Protein AF-A0A8J7SMK8-F1 (afdb_monomer)

Structure (mmCIF, N/CA/C/O backbone):
data_AF-A0A8J7SMK8-F1
#
_entry.id   AF-A0A8J7SMK8-F1
#
loop_
_atom_site.group_PDB
_atom_site.id
_atom_site.type_symbol
_atom_site.label_atom_id
_atom_site.label_alt_id
_atom_site.label_comp_id
_atom_site.label_asym_id
_atom_site.label_entity_id
_atom_site.label_seq_id
_atom_site.pdbx_PDB_ins_code
_atom_site.Cartn_x
_atom_site.Cartn_y
_atom_site.Cartn_z
_atom_site.occupancy
_atom_site.B_iso_or_equiv
_atom_site.auth_seq_id
_atom_site.auth_comp_id
_atom_site.auth_asym_id
_atom_site.auth_atom_id
_atom_site.pdbx_PDB_model_num
ATOM 1 N N . MET A 1 1 ? 57.205 -47.718 -36.017 1.00 43.53 1 MET A N 1
ATOM 2 C CA . MET A 1 1 ? 55.952 -47.029 -36.402 1.00 43.53 1 MET A CA 1
ATOM 3 C C . MET A 1 1 ? 55.493 -46.196 -35.215 1.00 43.53 1 MET A C 1
ATOM 5 O O . MET A 1 1 ? 55.316 -46.748 -34.140 1.00 43.53 1 MET A O 1
ATOM 9 N N . ASN A 1 2 ? 55.439 -44.875 -35.395 1.00 39.72 2 ASN A N 1
ATOM 10 C CA . ASN A 1 2 ? 55.311 -43.867 -34.339 1.00 39.72 2 ASN A CA 1
ATOM 11 C C . ASN A 1 2 ? 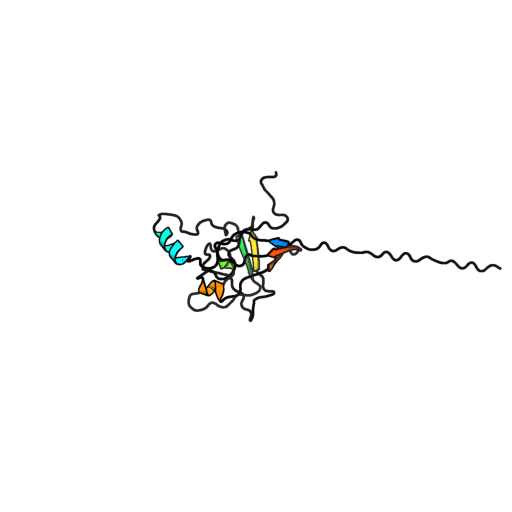53.874 -43.731 -33.818 1.00 39.72 2 ASN A C 1
ATOM 13 O O . ASN A 1 2 ? 52.957 -43.482 -34.597 1.00 39.72 2 ASN A O 1
ATOM 17 N N . PHE A 1 3 ? 53.708 -43.819 -32.498 1.00 45.47 3 PHE A N 1
ATOM 18 C CA . PHE A 1 3 ? 52.472 -43.496 -31.787 1.00 45.47 3 PHE A CA 1
ATOM 19 C C . PHE A 1 3 ? 52.392 -41.970 -31.614 1.00 45.47 3 PHE A C 1
ATOM 21 O O . PHE A 1 3 ? 53.183 -41.388 -30.873 1.00 45.47 3 PHE A O 1
ATOM 28 N N . LYS A 1 4 ? 51.473 -41.296 -32.316 1.00 44.12 4 LYS A N 1
ATOM 29 C CA . LYS A 1 4 ? 51.151 -39.885 -32.049 1.00 44.12 4 LYS A CA 1
ATOM 30 C C . LYS A 1 4 ? 49.970 -39.825 -31.084 1.00 44.12 4 LYS A C 1
ATOM 32 O O . LYS A 1 4 ? 48.835 -40.077 -31.471 1.00 44.12 4 LYS A O 1
ATOM 37 N N . LEU A 1 5 ? 50.266 -39.494 -29.830 1.00 46.62 5 LEU A N 1
ATOM 38 C CA . LEU A 1 5 ? 49.290 -39.140 -28.804 1.00 46.62 5 LEU A CA 1
ATOM 39 C C . LEU A 1 5 ? 48.757 -37.731 -29.129 1.00 46.62 5 LEU A C 1
ATOM 41 O O . LEU A 1 5 ? 49.507 -36.760 -29.051 1.00 46.62 5 LEU A O 1
ATOM 45 N N . ILE A 1 6 ? 47.497 -37.611 -29.547 1.00 54.44 6 ILE A N 1
ATOM 46 C CA . ILE A 1 6 ? 46.844 -36.306 -29.729 1.00 54.44 6 ILE A CA 1
ATOM 47 C C . ILE A 1 6 ? 46.196 -35.938 -28.396 1.00 54.44 6 ILE A C 1
ATOM 49 O O . ILE A 1 6 ? 45.171 -36.498 -28.013 1.00 54.44 6 ILE A O 1
ATOM 53 N N . LEU A 1 7 ? 46.829 -35.016 -27.674 1.00 51.09 7 LEU A N 1
ATOM 54 C CA . LEU A 1 7 ? 46.294 -34.420 -26.456 1.00 51.09 7 LEU A CA 1
ATOM 55 C C . LEU A 1 7 ? 45.270 -33.347 -26.866 1.00 51.09 7 LEU A C 1
ATOM 57 O O . LEU A 1 7 ? 45.643 -32.263 -27.308 1.00 51.09 7 LEU A O 1
ATOM 61 N N . GLY A 1 8 ? 43.979 -33.674 -26.801 1.00 54.34 8 GLY A N 1
ATOM 62 C CA . GLY A 1 8 ? 42.897 -32.723 -27.052 1.00 54.34 8 GLY A CA 1
ATOM 63 C C . GLY A 1 8 ? 42.636 -31.868 -25.814 1.00 54.34 8 GLY A C 1
ATOM 64 O O . GLY A 1 8 ? 42.128 -32.368 -24.813 1.00 54.34 8 GLY A O 1
ATOM 65 N N . THR A 1 9 ? 42.988 -30.586 -25.865 1.00 60.75 9 THR A N 1
ATOM 66 C CA . THR A 1 9 ? 42.722 -29.622 -24.791 1.00 60.75 9 THR A CA 1
ATOM 67 C C . THR A 1 9 ? 41.225 -29.307 -24.738 1.00 60.75 9 THR A C 1
ATOM 69 O O . THR A 1 9 ? 40.688 -28.646 -25.626 1.00 60.75 9 THR A O 1
ATOM 72 N N . LEU A 1 10 ? 40.537 -29.783 -23.700 1.00 55.31 10 LEU A N 1
ATOM 73 C CA . LEU A 1 10 ? 39.139 -29.457 -23.427 1.00 55.31 10 LEU A CA 1
ATOM 74 C C . LEU A 1 10 ? 39.063 -28.043 -22.826 1.00 55.31 10 LEU A C 1
ATOM 76 O O . LEU A 1 10 ? 39.312 -27.853 -21.637 1.00 55.31 10 LEU A O 1
ATOM 80 N N . PHE A 1 11 ? 38.736 -27.041 -23.644 1.00 56.50 11 PHE A N 1
ATOM 81 C CA . PHE A 1 11 ? 38.379 -25.708 -23.152 1.00 56.50 11 PHE A CA 1
ATOM 82 C C . PHE A 1 11 ? 37.002 -25.779 -22.480 1.00 56.50 11 PHE A C 1
ATOM 84 O O . PHE A 1 11 ? 35.967 -25.807 -23.145 1.00 56.50 11 PHE A O 1
ATOM 91 N N . LEU A 1 12 ? 36.991 -25.830 -21.147 1.00 53.94 12 LEU A N 1
ATOM 92 C CA . LEU A 1 12 ? 35.775 -25.696 -20.354 1.00 53.94 12 LEU A CA 1
ATOM 93 C C . LEU A 1 12 ? 35.340 -24.220 -20.400 1.00 53.94 12 LEU A C 1
ATOM 95 O O . LEU A 1 12 ? 35.859 -23.385 -19.660 1.00 53.94 12 LEU A O 1
ATOM 99 N N . PHE A 1 13 ? 34.419 -23.873 -21.301 1.00 58.94 13 PHE A N 1
ATOM 100 C CA . PHE A 1 13 ? 33.749 -22.572 -21.273 1.00 58.94 13 PHE A CA 1
ATOM 101 C C . PHE A 1 13 ? 32.855 -22.514 -20.031 1.00 58.94 13 PHE A C 1
ATOM 103 O O . PHE A 1 13 ? 31.732 -23.017 -20.027 1.00 58.94 13 PHE A O 1
ATOM 110 N N . ILE A 1 14 ? 33.364 -21.911 -18.957 1.00 62.88 14 ILE A N 1
ATOM 111 C CA . ILE A 1 14 ? 32.555 -21.532 -17.800 1.00 62.88 14 ILE A CA 1
ATOM 112 C C . ILE A 1 14 ? 31.688 -20.352 -18.248 1.00 62.88 14 ILE A C 1
ATOM 114 O O . ILE A 1 14 ? 32.108 -19.197 -18.197 1.00 62.88 14 ILE A O 1
ATOM 118 N N . PHE A 1 15 ? 30.479 -20.642 -18.728 1.00 56.81 15 PHE A N 1
ATOM 119 C CA . PHE A 1 15 ? 29.435 -19.635 -18.879 1.00 56.81 15 PHE A CA 1
ATOM 120 C C . PHE A 1 15 ? 29.018 -19.180 -17.477 1.00 56.81 15 PHE A C 1
ATOM 122 O O . PHE A 1 15 ? 28.129 -19.755 -16.855 1.00 56.81 15 PHE A O 1
ATOM 129 N N . CYS A 1 16 ? 29.690 -18.155 -16.954 1.00 52.06 16 CYS A N 1
ATOM 130 C CA . CYS A 1 16 ? 29.193 -17.403 -15.812 1.00 52.06 16 CYS A CA 1
ATOM 131 C C . CYS A 1 16 ? 28.013 -16.567 -16.313 1.00 52.06 16 CYS A C 1
ATOM 133 O O . CYS A 1 16 ? 28.178 -15.438 -16.771 1.00 52.06 16 CYS A O 1
ATOM 135 N N . THR A 1 17 ? 26.815 -17.149 -16.319 1.00 56.44 17 THR A N 1
ATOM 136 C CA . THR A 1 17 ? 25.594 -16.378 -16.534 1.00 56.44 17 THR A CA 1
ATOM 137 C C . THR A 1 17 ? 25.413 -15.476 -15.319 1.00 56.44 17 THR A C 1
ATOM 139 O O . THR A 1 17 ? 24.885 -15.903 -14.292 1.00 56.44 17 THR A O 1
ATOM 142 N N . SER A 1 18 ? 25.884 -14.232 -15.407 1.00 57.31 18 SER A N 1
ATOM 143 C CA . SER A 1 18 ? 25.505 -13.191 -14.460 1.00 57.31 18 SER A CA 1
ATOM 144 C C . SER A 1 18 ? 24.022 -12.907 -14.673 1.00 57.31 18 SER A C 1
ATOM 146 O O . SER A 1 18 ? 23.644 -12.121 -15.543 1.00 57.31 18 SER A O 1
ATOM 148 N N . GLN A 1 19 ? 23.154 -13.582 -13.929 1.00 60.34 19 GLN A N 1
ATOM 149 C CA . GLN A 1 19 ? 21.772 -13.144 -13.852 1.00 60.34 19 GLN A CA 1
ATOM 150 C C . GLN A 1 19 ? 21.810 -11.788 -13.145 1.00 60.34 19 GLN A C 1
ATOM 152 O O . GLN A 1 19 ? 22.205 -11.712 -11.981 1.00 60.34 19 GLN A O 1
ATOM 157 N N . ALA A 1 20 ? 21.526 -10.709 -13.879 1.00 66.94 20 ALA A N 1
ATOM 158 C CA . ALA A 1 20 ? 21.536 -9.368 -13.313 1.00 66.94 20 ALA A CA 1
ATOM 159 C C . ALA A 1 20 ? 20.601 -9.349 -12.096 1.00 66.94 20 ALA A C 1
ATOM 161 O O . ALA A 1 20 ? 19.443 -9.765 -12.180 1.00 66.94 20 ALA A O 1
ATOM 162 N N . GLN A 1 21 ? 21.127 -8.933 -10.945 1.00 84.62 21 GLN A N 1
ATOM 163 C CA . GLN A 1 21 ? 20.332 -8.823 -9.731 1.00 84.62 21 GLN A CA 1
ATOM 164 C C . GLN A 1 21 ? 19.254 -7.754 -9.941 1.00 84.62 21 GLN A C 1
ATOM 166 O O . GLN A 1 21 ? 19.550 -6.666 -10.432 1.00 84.62 21 GLN A O 1
ATOM 171 N N . LEU A 1 22 ? 18.008 -8.065 -9.568 1.00 94.06 22 LEU A N 1
ATOM 172 C CA . LEU A 1 22 ? 16.904 -7.109 -9.663 1.00 94.06 22 LEU A CA 1
ATOM 173 C C . LEU A 1 22 ? 17.226 -5.838 -8.859 1.00 94.06 22 LEU A C 1
ATOM 175 O O . LEU A 1 22 ? 17.682 -5.959 -7.714 1.00 94.06 22 LEU A O 1
ATOM 179 N N . PRO A 1 23 ? 16.961 -4.638 -9.406 1.00 96.00 23 PRO A N 1
ATOM 180 C CA . PRO A 1 23 ? 17.162 -3.395 -8.678 1.00 96.00 23 PRO A CA 1
ATOM 181 C C . PRO A 1 23 ? 16.234 -3.315 -7.460 1.00 96.00 23 PRO A C 1
ATOM 183 O O . PRO A 1 23 ? 15.159 -3.922 -7.431 1.00 96.00 23 PRO A O 1
ATOM 186 N N . VAL A 1 24 ? 16.648 -2.536 -6.462 1.00 97.56 24 VAL A N 1
ATOM 187 C CA . VAL A 1 24 ? 15.827 -2.200 -5.294 1.00 97.56 24 VAL A CA 1
ATOM 188 C C . VAL A 1 24 ? 15.371 -0.751 -5.428 1.00 97.56 24 VAL A C 1
ATOM 190 O O . VAL A 1 24 ? 16.194 0.160 -5.480 1.00 97.56 24 VAL A O 1
ATOM 193 N N . VAL A 1 25 ? 14.060 -0.553 -5.485 1.00 97.75 25 VAL A N 1
ATOM 194 C CA . VAL A 1 25 ? 13.398 0.749 -5.390 1.00 97.75 25 VAL A CA 1
ATOM 195 C C . VAL A 1 25 ? 12.999 0.960 -3.936 1.00 97.75 25 VAL A C 1
ATOM 197 O O . VAL A 1 25 ? 12.503 0.036 -3.297 1.00 97.75 25 VAL A O 1
ATOM 200 N N . VAL A 1 26 ? 13.203 2.166 -3.415 1.00 98.00 26 VAL A N 1
ATOM 201 C CA . VAL A 1 26 ? 12.794 2.540 -2.057 1.00 98.00 26 VAL A CA 1
ATOM 202 C C . VAL A 1 26 ? 11.754 3.645 -2.166 1.00 98.00 26 VAL A C 1
ATOM 204 O O . VAL A 1 26 ? 12.024 4.682 -2.778 1.00 98.00 26 VAL A O 1
ATOM 207 N N . ALA A 1 27 ? 10.572 3.416 -1.602 1.00 97.69 27 ALA A N 1
ATOM 208 C CA . ALA A 1 27 ? 9.523 4.419 -1.545 1.00 97.69 27 ALA A CA 1
ATOM 209 C C . ALA A 1 27 ? 9.924 5.594 -0.640 1.00 97.69 27 ALA A C 1
ATOM 211 O O . ALA A 1 27 ? 10.723 5.456 0.289 1.00 97.69 27 ALA A O 1
ATOM 212 N N . LYS A 1 28 ? 9.359 6.764 -0.921 1.00 96.94 28 LYS A N 1
ATOM 213 C CA . LYS A 1 28 ? 9.543 8.005 -0.166 1.00 96.94 28 LYS A CA 1
ATOM 214 C C . LYS A 1 28 ? 8.194 8.534 0.299 1.00 96.94 28 LYS A C 1
ATOM 216 O O . LYS A 1 28 ? 7.191 8.341 -0.379 1.00 96.94 28 LYS A O 1
ATOM 221 N N . GLY A 1 29 ? 8.193 9.276 1.398 1.00 93.69 29 GLY A N 1
ATOM 222 C CA . GLY A 1 29 ? 6.971 9.818 1.986 1.00 93.69 29 GLY A CA 1
ATOM 223 C C . GLY A 1 29 ? 6.399 8.905 3.064 1.00 93.69 29 GLY A C 1
ATOM 224 O O . GLY A 1 29 ? 7.089 8.024 3.579 1.00 93.69 29 GLY A O 1
ATOM 225 N N . GLY A 1 30 ? 5.132 9.141 3.374 1.00 90.44 30 GLY A N 1
ATOM 226 C CA . GLY A 1 30 ? 4.532 8.809 4.653 1.00 90.44 30 GLY A CA 1
ATOM 227 C C . GLY A 1 30 ? 4.470 10.040 5.561 1.00 90.44 30 GLY A C 1
ATOM 228 O O . GLY A 1 30 ? 5.324 10.922 5.501 1.00 90.44 30 GLY A O 1
ATOM 229 N N . ASP A 1 31 ? 3.440 10.095 6.403 1.00 92.69 31 ASP A N 1
ATOM 230 C CA . ASP A 1 31 ? 3.162 11.217 7.311 1.00 92.69 31 ASP A CA 1
ATOM 231 C C . ASP A 1 31 ? 3.206 10.754 8.781 1.00 92.69 31 ASP A C 1
ATOM 233 O O . ASP A 1 31 ? 2.440 11.192 9.645 1.00 92.69 31 ASP A O 1
ATOM 237 N N . GLY A 1 32 ? 4.110 9.812 9.067 1.00 94.12 32 GLY A N 1
ATOM 238 C CA . GLY A 1 32 ? 4.306 9.210 10.382 1.00 94.12 32 GLY A CA 1
ATOM 239 C C . GLY A 1 32 ? 3.334 8.069 10.690 1.00 94.12 32 GLY A C 1
ATOM 240 O O . GLY A 1 32 ? 2.775 7.432 9.807 1.00 94.12 32 GLY A O 1
ATOM 241 N N . THR A 1 33 ? 3.146 7.754 11.973 1.00 93.94 33 THR A N 1
ATOM 242 C CA . THR A 1 33 ? 2.447 6.523 12.414 1.00 93.94 33 THR A CA 1
ATOM 243 C C . THR A 1 33 ? 1.107 6.779 13.106 1.00 93.94 33 THR A C 1
ATOM 245 O O . THR A 1 33 ? 0.502 5.864 13.670 1.00 93.94 33 THR A O 1
ATOM 248 N N . THR A 1 34 ? 0.641 8.030 13.105 1.00 94.75 34 THR A N 1
ATOM 249 C CA . THR A 1 34 ? -0.493 8.483 13.926 1.00 94.75 34 THR A CA 1
ATOM 250 C C . THR A 1 34 ? -1.500 9.337 13.160 1.00 94.75 34 THR A C 1
ATOM 252 O O . THR A 1 34 ? -2.127 10.215 13.749 1.00 94.75 34 THR A O 1
ATOM 255 N N . ILE A 1 35 ? -1.670 9.102 11.858 1.00 94.12 35 ILE A N 1
ATOM 256 C CA . ILE A 1 35 ? -2.626 9.870 11.053 1.00 94.12 35 ILE A CA 1
ATOM 257 C C . ILE A 1 35 ? -4.060 9.536 11.480 1.00 94.12 35 ILE A C 1
ATOM 259 O O . ILE A 1 35 ? -4.463 8.370 11.518 1.00 94.12 35 ILE A O 1
ATOM 263 N N . ASP A 1 36 ? -4.845 10.571 11.774 1.00 93.75 36 ASP A N 1
ATOM 264 C CA . ASP A 1 36 ? -6.279 10.460 12.032 1.00 93.75 36 ASP A CA 1
ATOM 265 C C . ASP A 1 36 ? -7.079 10.898 10.800 1.00 93.75 36 ASP A C 1
ATOM 267 O O . ASP A 1 36 ? -7.558 12.031 10.698 1.00 93.75 36 ASP A O 1
ATOM 271 N N . TRP A 1 37 ? -7.232 9.970 9.854 1.00 91.00 37 TRP A N 1
ATOM 272 C CA . TRP A 1 37 ? -7.998 10.190 8.626 1.00 91.00 37 TRP A CA 1
ATOM 273 C C . TRP A 1 37 ? -9.449 10.583 8.875 1.00 91.00 37 TRP A C 1
ATOM 275 O O . TRP A 1 37 ? -10.038 11.278 8.051 1.00 91.00 37 TRP A O 1
ATOM 285 N N . ARG A 1 38 ? -10.033 10.165 10.002 1.00 89.31 38 ARG A N 1
ATOM 286 C CA . ARG A 1 38 ? -11.407 10.518 10.339 1.00 89.31 38 ARG A CA 1
ATOM 287 C C . ARG A 1 38 ? -11.502 11.990 10.711 1.00 89.31 38 ARG A C 1
ATOM 289 O O . ARG A 1 38 ? -12.332 12.688 10.140 1.00 89.31 38 ARG A O 1
ATOM 296 N N . SER A 1 39 ? -10.621 12.464 11.590 1.00 89.88 39 SER A N 1
ATOM 297 C CA . SER A 1 39 ? -10.541 13.887 11.933 1.00 89.88 39 SER A CA 1
ATOM 298 C C . SER A 1 39 ? -10.241 14.753 10.709 1.00 89.88 39 SER A C 1
ATOM 300 O O . SER A 1 39 ? -10.795 15.842 10.578 1.00 89.88 39 SER A O 1
ATOM 302 N N . ILE A 1 40 ? -9.380 14.287 9.798 1.00 87.69 40 ILE A N 1
ATOM 303 C CA . 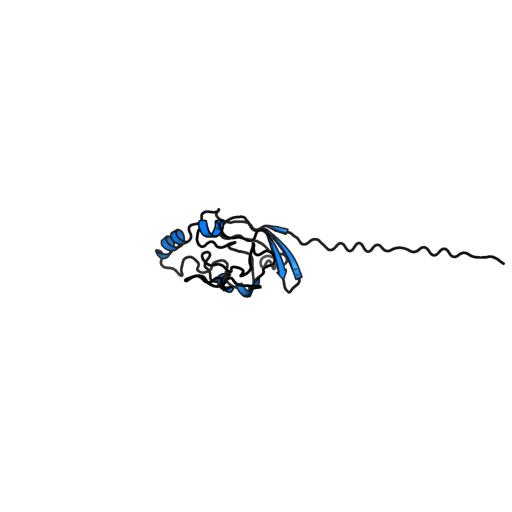ILE A 1 40 ? -9.085 15.019 8.561 1.00 87.69 40 ILE A CA 1
ATOM 304 C C . ILE A 1 40 ? -10.319 15.045 7.646 1.00 87.69 40 ILE A C 1
ATOM 306 O O . ILE A 1 40 ? -10.749 16.118 7.232 1.00 87.69 40 ILE A O 1
ATOM 310 N N . GLN A 1 41 ? -10.962 13.897 7.409 1.00 84.31 41 GLN A N 1
ATOM 311 C CA . GLN A 1 41 ? -12.184 13.821 6.607 1.00 84.31 41 GLN A CA 1
ATOM 312 C C . GLN A 1 41 ? -13.311 14.698 7.182 1.00 84.31 41 GLN A C 1
ATOM 314 O O . GLN A 1 41 ? -14.044 15.324 6.421 1.00 84.31 41 GLN A O 1
ATOM 319 N N . GLU A 1 42 ? -13.485 14.734 8.506 1.00 85.00 42 GLU A N 1
ATOM 320 C CA . GLU A 1 42 ? -14.507 15.552 9.174 1.00 85.00 42 GLU A CA 1
ATOM 321 C C . GLU A 1 42 ? -14.253 17.058 8.994 1.00 85.00 42 GLU A C 1
ATOM 323 O O . GLU A 1 42 ? -15.207 17.801 8.774 1.00 85.00 42 GLU A O 1
ATOM 328 N N . LYS A 1 43 ? -12.988 17.504 9.010 1.00 81.75 43 LYS A N 1
ATOM 329 C CA . LYS A 1 43 ? -12.619 18.902 8.718 1.00 81.75 43 LYS A CA 1
ATOM 330 C C . LYS A 1 43 ? -12.903 19.288 7.266 1.00 81.75 43 LYS A C 1
ATOM 332 O O . LYS A 1 43 ? -13.378 20.385 7.006 1.00 81.75 43 LYS A O 1
ATOM 337 N N . GLU A 1 44 ? -12.639 18.380 6.337 1.00 75.50 44 GLU A N 1
ATOM 338 C CA . GLU A 1 44 ? -12.705 18.632 4.891 1.00 75.50 44 GLU A CA 1
ATOM 339 C C . GLU A 1 44 ? -14.131 18.513 4.339 1.00 75.50 44 GLU A C 1
ATOM 341 O O . GLU A 1 44 ? -14.513 19.242 3.432 1.00 75.50 44 GLU A O 1
ATOM 346 N N . LYS A 1 45 ? -14.984 17.681 4.954 1.00 68.00 45 LYS A N 1
ATOM 347 C CA . LYS A 1 45 ? -16.437 17.647 4.685 1.00 68.00 45 LYS A CA 1
ATOM 348 C C . LYS A 1 45 ? -17.145 18.980 4.958 1.00 68.00 45 LYS A C 1
ATOM 350 O O . LYS A 1 45 ? -18.279 19.149 4.522 1.00 68.00 45 LYS A O 1
ATOM 355 N N . ALA A 1 46 ? -16.515 19.896 5.695 1.00 60.09 46 ALA A N 1
ATOM 356 C CA . ALA A 1 46 ? -17.031 21.242 5.926 1.00 60.09 46 ALA A CA 1
ATOM 357 C C . ALA A 1 46 ? -16.778 22.204 4.746 1.00 60.09 46 ALA A C 1
ATOM 359 O O . ALA A 1 46 ? -17.234 23.346 4.792 1.00 60.09 46 ALA A O 1
ATOM 360 N N . ILE A 1 47 ? -16.063 21.761 3.706 1.00 62.94 47 ILE A N 1
ATOM 361 C CA . ILE A 1 47 ? -15.739 22.523 2.498 1.00 62.94 47 ILE A CA 1
ATOM 362 C C . ILE A 1 47 ? -16.585 21.968 1.342 1.00 62.94 47 ILE A C 1
ATOM 364 O O . ILE A 1 47 ? -16.635 20.756 1.134 1.00 62.94 47 ILE A O 1
ATOM 368 N N . ASP A 1 48 ? -17.272 22.840 0.597 1.00 58.78 48 ASP A N 1
ATOM 369 C CA . ASP A 1 48 ? -18.050 22.430 -0.580 1.00 58.78 48 ASP A CA 1
ATOM 370 C C . ASP A 1 48 ? -17.090 21.982 -1.696 1.00 58.78 48 ASP A C 1
ATOM 372 O O . ASP A 1 48 ? -16.272 22.765 -2.183 1.00 58.78 48 ASP A O 1
ATOM 376 N N . GLY A 1 49 ? -17.119 20.696 -2.044 1.00 61.28 49 GLY A N 1
ATOM 377 C CA . GLY A 1 49 ? -16.146 20.080 -2.941 1.00 61.28 49 GLY A CA 1
ATOM 378 C C . GLY A 1 49 ? -16.397 18.584 -3.152 1.00 61.28 49 GLY A C 1
ATOM 379 O O . GLY A 1 49 ? -17.243 17.988 -2.483 1.00 61.28 49 GLY A O 1
ATOM 380 N N . PRO A 1 50 ? -15.665 17.933 -4.071 1.00 58.84 50 PRO A N 1
ATOM 381 C CA . PRO A 1 50 ? -15.952 16.563 -4.506 1.00 58.84 50 PRO A CA 1
ATOM 382 C C . PRO A 1 50 ? -15.613 15.471 -3.464 1.00 58.84 50 PRO A C 1
ATOM 384 O O . PRO A 1 50 ? -15.722 14.279 -3.755 1.00 58.84 50 PRO A O 1
ATOM 387 N N . GLY A 1 51 ? -15.245 15.868 -2.241 1.00 60.44 51 GLY A N 1
ATOM 388 C CA . GLY A 1 51 ? -14.871 15.004 -1.124 1.00 60.44 51 GLY A CA 1
ATOM 389 C C . GLY A 1 51 ? -13.357 14.923 -0.911 1.00 60.44 51 GLY A C 1
ATOM 390 O O . GLY A 1 51 ? -12.577 15.071 -1.845 1.00 60.44 51 GLY A O 1
ATOM 391 N N . PHE A 1 52 ? -12.949 14.664 0.336 1.00 64.19 52 PHE A N 1
ATOM 392 C CA . PHE A 1 52 ? -11.552 14.722 0.795 1.00 64.19 52 PHE A CA 1
ATOM 393 C C . PHE A 1 52 ? -10.560 13.863 -0.014 1.00 64.19 52 PHE A C 1
ATOM 395 O O . PHE A 1 52 ? -9.416 14.254 -0.196 1.00 64.19 52 PHE A O 1
ATOM 402 N N . PHE A 1 53 ? -10.995 12.713 -0.529 1.00 65.31 53 PH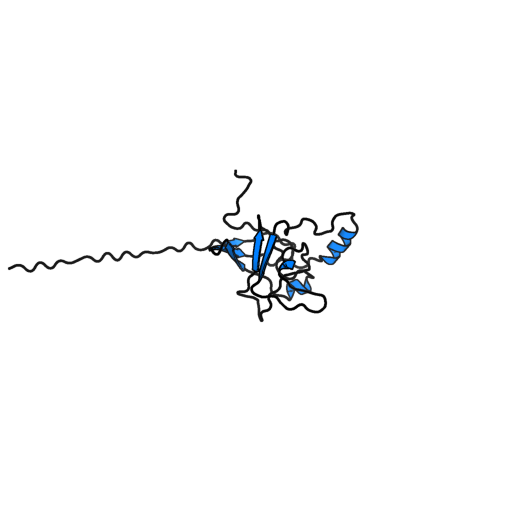E A N 1
ATOM 403 C CA . PHE A 1 53 ? -10.129 11.807 -1.290 1.00 65.31 53 PHE A CA 1
ATOM 404 C C . PHE A 1 53 ? -10.354 11.871 -2.804 1.00 65.31 53 PHE A C 1
ATOM 406 O O . PHE A 1 53 ? -9.903 11.001 -3.549 1.00 65.31 53 PHE A O 1
ATOM 413 N N . HIS A 1 54 ? -11.103 12.860 -3.289 1.00 57.41 54 HIS A N 1
ATOM 414 C CA . HIS A 1 54 ? -11.349 12.977 -4.715 1.00 57.41 54 HIS A CA 1
ATOM 415 C C . HIS A 1 54 ? -10.040 13.239 -5.466 1.00 57.41 54 HIS A C 1
ATOM 417 O O . HIS A 1 54 ? -9.276 14.124 -5.092 1.00 57.41 54 HIS A O 1
ATOM 423 N N . ASN A 1 55 ? -9.826 12.496 -6.554 1.00 56.06 55 ASN A N 1
ATOM 424 C CA . ASN A 1 55 ? -8.661 12.600 -7.431 1.00 56.06 55 ASN A CA 1
ATOM 425 C C . ASN A 1 55 ? -7.299 12.212 -6.828 1.00 5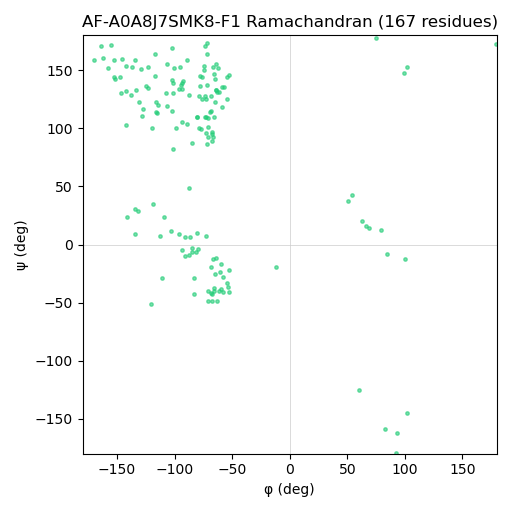6.06 55 ASN A C 1
ATOM 427 O O . ASN A 1 55 ? -6.279 12.498 -7.457 1.00 56.06 55 ASN A O 1
ATOM 431 N N . ASP A 1 56 ? -7.260 11.515 -5.693 1.00 60.66 56 ASP A N 1
ATOM 432 C CA . ASP A 1 56 ? -6.001 10.987 -5.167 1.00 60.66 56 ASP A CA 1
ATOM 433 C C . ASP A 1 56 ? -5.471 9.792 -6.004 1.00 60.66 56 ASP A C 1
ATOM 435 O O . ASP A 1 56 ? -6.128 9.318 -6.935 1.00 60.66 56 ASP A O 1
ATOM 439 N N . CYS A 1 57 ? -4.258 9.345 -5.672 1.00 56.19 57 CYS A N 1
ATOM 440 C CA . CYS A 1 57 ? -3.453 8.168 -6.044 1.00 56.19 57 CYS A CA 1
ATOM 441 C C . CYS A 1 57 ? -4.071 6.970 -6.814 1.00 56.19 57 CYS A C 1
ATOM 443 O O . CYS A 1 57 ? -3.322 6.177 -7.382 1.00 56.19 57 CYS A O 1
ATOM 445 N N . ALA A 1 58 ? -5.392 6.783 -6.822 1.00 61.03 58 ALA A N 1
ATOM 446 C CA . ALA A 1 58 ? -6.086 5.675 -7.476 1.00 61.03 58 ALA A CA 1
ATOM 447 C C . ALA A 1 58 ? -6.506 5.953 -8.931 1.00 61.03 58 ALA A C 1
ATOM 449 O O . ALA A 1 58 ? -6.948 5.032 -9.626 1.00 61.03 58 ALA A O 1
ATOM 450 N N . GLN A 1 59 ? -6.410 7.197 -9.413 1.00 69.00 59 GLN A N 1
ATOM 451 C CA . GLN A 1 59 ? -6.827 7.526 -10.777 1.00 69.00 59 GLN A CA 1
ATOM 452 C C . GLN A 1 59 ? -6.060 6.707 -11.822 1.00 69.00 59 GLN A C 1
ATOM 454 O O . GLN A 1 59 ? -4.843 6.804 -11.964 1.00 69.00 59 GLN A O 1
ATOM 459 N N . GLY A 1 60 ? -6.800 5.911 -12.593 1.00 79.12 60 GLY A N 1
ATOM 460 C CA . GLY A 1 60 ? -6.230 5.085 -13.653 1.00 79.12 60 GLY A CA 1
ATOM 461 C C . GLY A 1 60 ? -5.579 3.789 -13.169 1.00 79.12 60 GLY A C 1
ATOM 462 O O . GLY A 1 60 ? -4.913 3.143 -13.976 1.00 79.12 60 GLY A O 1
ATOM 463 N N . VAL A 1 61 ? -5.786 3.390 -11.908 1.00 88.56 61 VAL A N 1
ATOM 464 C CA . VAL A 1 61 ? -5.454 2.057 -11.388 1.00 88.56 61 VAL A CA 1
ATOM 465 C C . VAL A 1 61 ? -6.733 1.222 -11.304 1.00 88.56 61 VAL A C 1
ATOM 467 O O . VAL A 1 61 ? -7.755 1.660 -10.790 1.00 88.56 61 VAL A O 1
ATOM 470 N N . SER A 1 62 ? -6.697 0.010 -11.843 1.00 93.69 62 SER A N 1
ATOM 471 C CA . SER A 1 62 ? -7.808 -0.940 -11.869 1.00 93.69 62 SER A CA 1
ATOM 472 C C . SER A 1 62 ? -7.337 -2.282 -11.319 1.00 93.69 62 SER A C 1
ATOM 474 O O . SER A 1 62 ? -6.532 -2.950 -11.974 1.00 93.69 62 SER A O 1
ATOM 476 N N . PRO A 1 63 ? -7.806 -2.698 -10.136 1.00 95.50 63 PRO A N 1
ATOM 477 C CA . PRO A 1 63 ? -7.471 -3.997 -9.580 1.00 95.50 63 PRO A CA 1
ATOM 478 C C . PRO A 1 63 ? -8.035 -5.133 -10.433 1.00 95.50 63 PRO A C 1
ATOM 480 O O . PRO A 1 63 ? -9.112 -5.017 -11.014 1.00 95.50 63 PRO A O 1
ATOM 483 N N . VAL A 1 64 ? -7.274 -6.219 -10.553 1.00 97.06 64 VAL A N 1
ATOM 484 C CA . VAL A 1 64 ? -7.575 -7.340 -11.457 1.00 97.06 64 VAL A CA 1
ATOM 485 C C . VAL A 1 64 ? -7.732 -8.641 -10.689 1.00 97.06 64 VAL A C 1
ATOM 487 O O . VAL A 1 64 ? -8.710 -9.359 -10.882 1.00 97.06 64 VAL A O 1
ATOM 490 N N . HIS A 1 65 ? -6.755 -8.970 -9.849 1.00 98.00 65 HIS A N 1
ATOM 491 C CA . HIS A 1 65 ? -6.702 -10.260 -9.176 1.00 98.00 65 HIS A CA 1
ATOM 492 C C . HIS A 1 65 ? -5.976 -10.155 -7.841 1.00 98.00 65 HIS A C 1
ATOM 494 O O . HIS A 1 65 ? -4.991 -9.435 -7.728 1.00 98.00 65 HIS A O 1
ATOM 500 N N . ALA A 1 66 ? -6.452 -10.884 -6.838 1.00 98.38 66 ALA A N 1
ATOM 501 C CA . ALA A 1 66 ? -5.764 -11.068 -5.573 1.00 98.38 66 ALA A CA 1
ATOM 502 C C . ALA A 1 66 ? -5.611 -12.565 -5.321 1.00 98.38 66 ALA A C 1
ATOM 504 O O . ALA A 1 66 ? -6.559 -13.328 -5.512 1.00 98.38 66 ALA A O 1
ATOM 505 N N . SER A 1 67 ? -4.424 -12.958 -4.866 1.00 98.50 67 SER A N 1
ATOM 506 C CA . SER A 1 67 ? -4.111 -14.334 -4.454 1.00 98.50 67 SER A CA 1
ATOM 507 C C . SER A 1 67 ? -5.116 -14.883 -3.436 1.00 98.50 67 SER A C 1
ATOM 509 O O . SER A 1 67 ? -5.562 -16.025 -3.542 1.00 98.50 67 SER A O 1
ATOM 511 N N . SER A 1 68 ? -5.521 -14.045 -2.481 1.00 98.50 68 SER A N 1
ATOM 512 C CA . SER A 1 68 ? -6.613 -14.304 -1.556 1.00 98.50 68 SER A CA 1
ATOM 513 C C . SER A 1 68 ? -7.224 -12.997 -1.035 1.00 98.50 68 SER A C 1
ATOM 515 O O . SER A 1 68 ? -6.706 -11.900 -1.256 1.00 98.50 68 SER A O 1
ATOM 517 N N . THR A 1 69 ? -8.342 -13.112 -0.319 1.00 98.44 69 THR A N 1
ATOM 518 C CA . THR A 1 69 ? -9.010 -11.983 0.336 1.00 98.44 69 THR A CA 1
ATOM 519 C C . THR A 1 69 ? -9.565 -12.424 1.684 1.00 98.44 69 THR A C 1
ATOM 521 O O . THR A 1 69 ? -10.248 -13.448 1.783 1.00 98.44 69 THR A O 1
ATOM 524 N N . LEU A 1 70 ? -9.297 -11.640 2.728 1.00 98.19 70 LEU A N 1
ATOM 525 C CA . LEU A 1 70 ? -9.870 -11.832 4.049 1.00 98.19 70 LEU A CA 1
ATOM 526 C C . LEU A 1 70 ? -11.384 -11.657 3.981 1.00 98.19 70 LEU A C 1
ATOM 528 O O . LEU A 1 70 ? -11.901 -10.663 3.468 1.00 98.19 70 LEU A O 1
ATOM 532 N N . LYS A 1 71 ? -12.118 -12.612 4.555 1.00 97.81 71 LYS A N 1
ATOM 533 C CA . LYS A 1 71 ? -13.572 -12.496 4.660 1.00 97.81 71 LYS A CA 1
ATOM 534 C C . LYS A 1 71 ? -13.940 -11.240 5.454 1.00 97.81 71 LYS A C 1
ATOM 536 O O . LYS A 1 71 ? -13.378 -10.992 6.520 1.00 97.81 71 LYS A O 1
ATOM 541 N N . GLY A 1 72 ? -14.927 -10.497 4.957 1.00 96.75 72 GLY A N 1
ATOM 542 C CA . GLY A 1 72 ? -15.464 -9.324 5.643 1.00 96.75 72 GLY A CA 1
ATOM 543 C C . GLY A 1 72 ? -15.888 -9.610 7.088 1.00 96.75 72 GLY A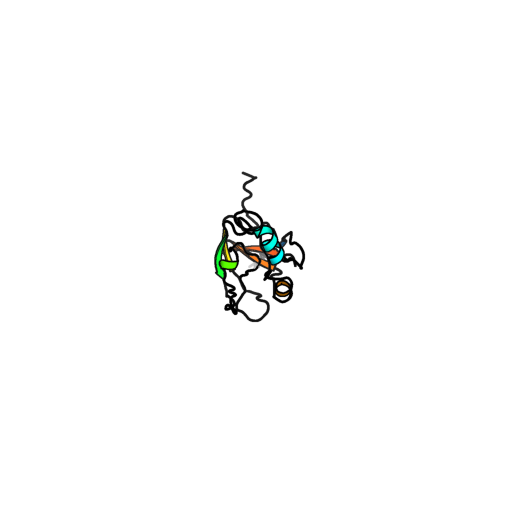 C 1
ATOM 544 O O . GLY A 1 72 ? -16.359 -10.704 7.419 1.00 96.75 72 GLY A O 1
ATOM 545 N N . GLN A 1 73 ? -15.710 -8.609 7.947 1.00 95.62 73 GLN A N 1
ATOM 546 C CA . GLN A 1 73 ? -15.980 -8.671 9.382 1.00 95.62 73 GLN A CA 1
ATOM 547 C C . GLN A 1 73 ? -16.891 -7.509 9.783 1.00 95.62 73 GLN A C 1
ATOM 549 O O . GLN A 1 73 ? -16.524 -6.337 9.674 1.00 95.62 73 GLN A O 1
ATOM 554 N N . GLY A 1 74 ? -18.097 -7.831 10.258 1.00 95.12 74 GLY A N 1
ATOM 555 C CA . GLY A 1 74 ? -19.120 -6.822 10.533 1.00 95.12 74 GLY A CA 1
ATOM 556 C C . GLY A 1 74 ? -19.486 -6.052 9.262 1.00 95.12 74 GLY A C 1
ATOM 557 O O . GLY A 1 74 ? -19.831 -6.657 8.253 1.00 95.12 74 GLY A O 1
ATOM 558 N N . SER A 1 75 ? -19.390 -4.722 9.308 1.00 92.81 75 SER A N 1
ATOM 559 C CA . SER A 1 75 ? -19.630 -3.843 8.154 1.00 92.81 75 SER A CA 1
ATOM 560 C C . SER A 1 75 ? -18.412 -3.655 7.242 1.00 92.81 75 SER A C 1
ATOM 562 O O . SER A 1 75 ? -18.508 -2.952 6.238 1.00 92.81 75 SER A O 1
ATOM 564 N N . LYS A 1 76 ? -17.258 -4.238 7.586 1.00 95.50 76 LYS A N 1
ATOM 565 C CA . LYS A 1 76 ? -16.016 -4.070 6.827 1.00 95.50 76 LYS A CA 1
ATOM 566 C C . LYS A 1 76 ? -15.856 -5.169 5.786 1.00 95.50 76 LYS A C 1
ATOM 568 O O . LYS A 1 76 ? -16.109 -6.339 6.069 1.00 95.50 76 LYS A O 1
ATOM 573 N N . ASN A 1 77 ? -15.363 -4.787 4.616 1.00 97.56 77 ASN A N 1
ATOM 574 C CA . ASN A 1 77 ? -14.855 -5.702 3.602 1.00 97.56 77 ASN A CA 1
ATOM 575 C C . ASN A 1 77 ? -13.356 -5.439 3.385 1.00 97.56 77 ASN A C 1
ATOM 577 O O . ASN A 1 77 ? -12.850 -4.393 3.796 1.00 97.56 77 ASN A O 1
ATOM 581 N N . TYR A 1 78 ? -12.677 -6.387 2.745 1.00 97.88 78 TYR A N 1
ATOM 582 C CA . TYR A 1 78 ? -11.236 -6.333 2.489 1.00 97.88 78 TYR A CA 1
ATOM 583 C C . TYR A 1 78 ? -10.908 -6.664 1.035 1.00 97.88 78 TYR A C 1
ATOM 585 O O . TYR A 1 78 ? -9.871 -7.254 0.732 1.00 97.88 78 TYR A O 1
ATOM 593 N N . ASN A 1 79 ? -11.849 -6.359 0.146 1.00 98.19 79 ASN A N 1
ATOM 594 C CA . ASN A 1 79 ? -11.774 -6.783 -1.237 1.00 98.19 79 ASN A CA 1
ATOM 595 C C . ASN A 1 79 ? -10.690 -6.007 -1.991 1.00 98.19 79 ASN A C 1
ATOM 597 O O . ASN A 1 79 ? -10.206 -4.968 -1.538 1.00 98.19 79 ASN A O 1
ATOM 601 N N . ILE A 1 80 ? -10.306 -6.525 -3.153 1.00 97.88 80 ILE A N 1
ATOM 60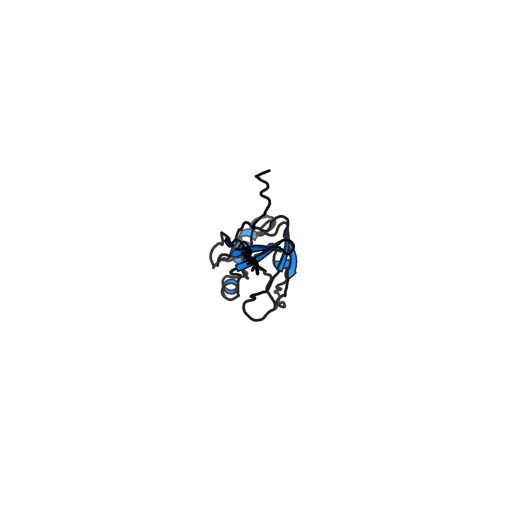2 C CA . ILE A 1 80 ? -9.235 -5.944 -3.960 1.00 97.88 80 ILE A CA 1
ATOM 603 C C . ILE A 1 80 ? -9.587 -4.544 -4.488 1.00 97.88 80 ILE A C 1
ATOM 605 O O . ILE A 1 80 ? -8.704 -3.719 -4.702 1.00 97.88 80 ILE A O 1
ATOM 609 N N . GLU A 1 81 ? -10.874 -4.235 -4.636 1.00 95.62 81 GLU A N 1
ATOM 610 C CA . GLU A 1 81 ? -11.365 -2.929 -5.080 1.00 95.62 81 GLU A CA 1
ATOM 611 C C . GLU A 1 81 ? -10.948 -1.796 -4.128 1.00 95.62 81 GLU A C 1
ATOM 613 O O . GLU A 1 81 ? -10.789 -0.659 -4.567 1.00 95.62 81 GLU A O 1
ATOM 618 N N . ASN A 1 82 ? -10.667 -2.113 -2.859 1.00 95.62 82 ASN A N 1
ATOM 619 C CA . ASN A 1 82 ? -10.150 -1.154 -1.881 1.00 95.62 82 ASN A CA 1
ATOM 620 C C . ASN A 1 82 ? -8.728 -0.656 -2.215 1.00 95.62 82 ASN A C 1
ATOM 622 O O . ASN A 1 82 ? -8.265 0.302 -1.611 1.00 95.62 82 ASN A O 1
ATOM 626 N N . LEU A 1 83 ? -8.003 -1.281 -3.155 1.00 94.12 83 LEU A N 1
ATOM 627 C CA . LEU A 1 83 ? -6.707 -0.767 -3.627 1.00 94.12 83 LEU A CA 1
ATOM 628 C C . LEU A 1 83 ? -6.841 0.541 -4.421 1.00 94.12 83 LEU A C 1
ATOM 630 O O . LEU A 1 83 ? -5.850 1.245 -4.600 1.00 94.12 83 LEU A O 1
ATOM 634 N N . SER A 1 84 ? -8.035 0.844 -4.938 1.00 91.75 84 SER A N 1
ATOM 635 C CA . SER A 1 84 ? -8.269 1.980 -5.832 1.00 91.75 84 SER A CA 1
ATOM 636 C C . SER A 1 84 ? -9.599 2.696 -5.562 1.00 91.75 84 SER A C 1
ATOM 638 O O . SER A 1 84 ? -10.154 3.322 -6.464 1.00 91.75 84 SER A O 1
ATOM 640 N N . ASP A 1 85 ? -10.148 2.593 -4.350 1.00 90.50 85 ASP A N 1
ATOM 641 C CA . ASP A 1 85 ? -11.447 3.181 -3.983 1.00 90.50 85 ASP A CA 1
ATOM 642 C C . ASP A 1 85 ? -11.353 4.642 -3.508 1.00 90.50 85 ASP A C 1
ATOM 644 O O . ASP A 1 85 ? -12.355 5.223 -3.087 1.00 90.50 85 ASP A O 1
ATOM 648 N N . ASN A 1 86 ? -10.161 5.244 -3.597 1.00 87.38 86 ASN A N 1
ATOM 649 C CA . ASN A 1 86 ? -9.850 6.560 -3.044 1.00 87.38 86 ASN A CA 1
ATOM 650 C C . ASN A 1 86 ? -10.180 6.653 -1.543 1.00 87.38 86 ASN A C 1
ATOM 652 O O . ASN A 1 86 ? -10.775 7.627 -1.094 1.00 87.38 86 ASN A O 1
ATOM 656 N N . ASN A 1 87 ? -9.862 5.638 -0.741 1.00 89.69 87 ASN A N 1
ATOM 657 C CA . ASN A 1 87 ? -10.074 5.712 0.698 1.00 89.69 87 ASN A CA 1
ATOM 658 C C . ASN A 1 87 ? -8.932 5.032 1.473 1.00 89.69 87 ASN A C 1
ATOM 660 O O . ASN A 1 87 ? -8.943 3.819 1.647 1.00 89.69 87 ASN A O 1
ATOM 664 N N . PRO A 1 88 ? -7.987 5.777 2.073 1.00 91.00 88 PRO A N 1
ATOM 665 C CA . PRO A 1 88 ? -6.916 5.179 2.871 1.00 91.00 88 PRO A CA 1
ATOM 666 C C . PRO A 1 88 ? -7.438 4.459 4.128 1.00 91.00 88 PRO A C 1
ATOM 668 O O . PRO A 1 88 ? -6.698 3.736 4.789 1.00 91.00 88 PRO A O 1
ATOM 671 N N . MET A 1 89 ? -8.710 4.638 4.507 1.00 93.56 89 MET A N 1
ATOM 672 C CA . MET A 1 89 ? -9.309 3.921 5.635 1.00 93.56 89 MET A CA 1
ATOM 673 C C . MET A 1 89 ? -9.860 2.536 5.269 1.00 93.56 89 MET A C 1
ATOM 675 O O . MET A 1 89 ? -10.291 1.808 6.171 1.00 93.56 89 MET A O 1
ATOM 679 N N . THR A 1 90 ? -9.881 2.150 3.997 1.00 95.25 90 THR A N 1
ATOM 680 C CA . THR A 1 90 ? -10.126 0.771 3.551 1.00 95.25 90 THR A CA 1
ATOM 681 C C . THR A 1 90 ? -8.792 0.128 3.166 1.00 95.25 90 THR A C 1
ATOM 683 O O . THR A 1 90 ? -7.743 0.767 3.186 1.00 95.25 90 THR A O 1
ATOM 68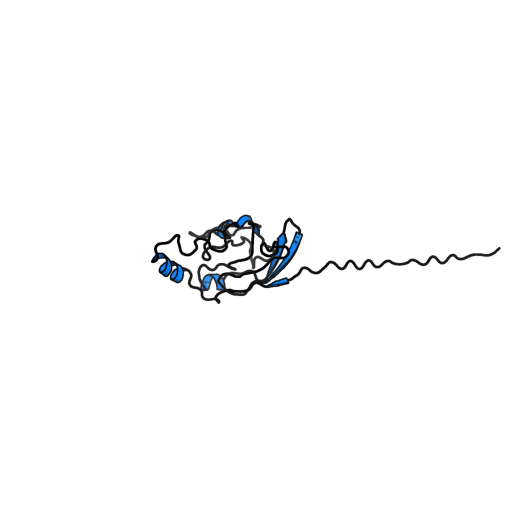6 N N . ALA A 1 91 ? -8.794 -1.183 2.949 1.00 96.81 91 ALA A N 1
ATOM 687 C CA . ALA A 1 91 ? -7.625 -1.893 2.442 1.00 96.81 91 ALA A CA 1
ATOM 688 C C . ALA A 1 91 ? -8.061 -3.202 1.795 1.00 96.81 91 ALA A C 1
ATOM 690 O O . ALA A 1 91 ? -9.056 -3.804 2.216 1.00 96.81 91 ALA A O 1
ATOM 691 N N . TRP A 1 92 ? -7.285 -3.670 0.823 1.00 98.00 92 TRP A N 1
ATOM 692 C CA . TRP A 1 92 ? -7.223 -5.100 0.561 1.00 98.00 92 TRP A CA 1
ATOM 693 C C . TRP A 1 92 ? -6.445 -5.774 1.697 1.00 98.00 92 TRP A C 1
ATOM 695 O O . TRP A 1 92 ? -5.427 -5.248 2.151 1.00 98.00 92 TRP A O 1
ATOM 705 N N . VAL A 1 93 ? -6.939 -6.916 2.170 1.00 98.19 93 VAL A N 1
ATOM 706 C CA . VAL A 1 93 ? -6.259 -7.749 3.172 1.00 98.19 93 VAL A CA 1
ATOM 707 C C . VAL A 1 93 ? -6.319 -9.192 2.701 1.00 98.19 93 VAL A C 1
ATOM 709 O O . VAL A 1 93 ? -7.378 -9.675 2.295 1.00 98.19 93 VAL A O 1
ATOM 712 N N . GLU A 1 94 ? -5.193 -9.885 2.763 1.00 98.25 94 GLU A N 1
ATOM 713 C CA . GLU A 1 94 ? -5.054 -11.296 2.438 1.00 98.25 94 GLU A CA 1
ATOM 714 C C . GLU A 1 94 ? -5.833 -12.198 3.412 1.00 98.25 94 GLU A C 1
ATOM 716 O O . GLU A 1 94 ? -5.971 -11.919 4.601 1.00 98.25 94 GLU A O 1
ATOM 721 N N . GLY A 1 95 ? -6.355 -13.317 2.915 1.00 97.31 95 GLY A N 1
ATOM 722 C CA . GLY A 1 95 ? -7.172 -14.260 3.686 1.00 97.31 95 GLY A CA 1
ATOM 723 C C . GLY A 1 95 ? -6.393 -15.388 4.363 1.00 97.31 95 GLY A C 1
ATOM 724 O O . GLY A 1 95 ? -7.010 -16.312 4.899 1.00 97.31 95 GLY A O 1
ATOM 725 N N . VAL A 1 96 ? -5.060 -15.358 4.319 1.00 97.00 96 VAL A N 1
ATOM 726 C CA . VAL A 1 96 ? -4.202 -16.418 4.863 1.00 97.00 96 VAL A CA 1
ATOM 727 C C . VAL A 1 96 ? -3.855 -16.187 6.333 1.00 97.00 96 VAL A C 1
ATOM 729 O O . VAL A 1 96 ? -3.919 -15.082 6.862 1.00 97.00 96 VAL A O 1
ATOM 732 N N . LYS A 1 97 ? -3.466 -17.259 7.031 1.00 95.69 97 LYS A N 1
ATOM 733 C CA . LYS A 1 97 ? -2.930 -17.147 8.394 1.00 95.69 97 LYS A CA 1
ATOM 734 C C . LYS A 1 97 ? -1.485 -16.644 8.352 1.00 95.69 97 LYS A C 1
ATOM 736 O O . LYS A 1 97 ? -0.703 -17.091 7.519 1.00 95.69 97 LYS A O 1
ATOM 741 N N . GLY A 1 98 ? -1.101 -15.821 9.327 1.00 95.56 98 GLY A N 1
ATOM 742 C CA . GLY A 1 98 ? 0.275 -15.346 9.496 1.00 95.56 98 GLY A CA 1
ATOM 743 C C . GLY A 1 98 ? 0.474 -13.922 8.982 1.00 95.56 98 GLY A C 1
ATOM 744 O O . GLY A 1 98 ? -0.410 -13.089 9.131 1.00 95.56 98 GLY A O 1
ATOM 745 N N . TYR A 1 99 ? 1.655 -13.643 8.427 1.00 96.00 99 TYR A N 1
ATOM 746 C CA . TYR A 1 99 ? 2.080 -12.294 8.020 1.00 96.00 99 TYR A CA 1
ATOM 747 C C . TYR A 1 99 ? 1.845 -11.973 6.531 1.00 96.00 99 TYR A C 1
ATOM 749 O O . TYR A 1 99 ? 2.398 -10.994 6.040 1.00 96.00 99 TYR A O 1
ATOM 757 N N . GLY A 1 100 ? 1.126 -12.827 5.794 1.00 96.75 100 GLY A N 1
ATOM 758 C CA . GLY A 1 100 ? 0.828 -12.599 4.372 1.00 96.75 100 GLY A CA 1
ATOM 759 C C . GLY A 1 100 ? 2.028 -12.696 3.417 1.00 96.75 100 GLY A C 1
ATOM 760 O O . GLY A 1 100 ? 1.950 -12.263 2.272 1.00 96.75 100 GLY A O 1
ATOM 761 N N . ILE A 1 101 ? 3.165 -13.254 3.852 1.00 97.81 101 ILE A N 1
ATOM 762 C CA . ILE A 1 101 ? 4.344 -13.418 2.986 1.00 97.81 101 ILE A CA 1
ATOM 763 C C . ILE A 1 101 ? 4.014 -14.393 1.850 1.00 97.81 101 ILE A C 1
ATOM 765 O O . ILE A 1 101 ? 3.689 -15.550 2.104 1.00 97.81 101 ILE A O 1
ATOM 769 N N . GLY A 1 102 ? 4.178 -13.933 0.609 1.00 97.75 102 GLY A N 1
ATOM 770 C CA . GLY A 1 102 ? 3.866 -14.701 -0.601 1.00 97.75 102 GLY A CA 1
ATOM 771 C C . GLY A 1 102 ? 2.522 -14.334 -1.229 1.00 97.75 102 GLY A C 1
ATOM 772 O O . GLY A 1 102 ? 2.297 -14.674 -2.388 1.00 97.75 102 GLY A O 1
ATOM 773 N N . GLU A 1 103 ? 1.684 -13.585 -0.514 1.00 98.56 103 GLU A N 1
ATOM 774 C CA . GLU A 1 103 ? 0.433 -13.069 -1.052 1.00 98.56 103 GLU A CA 1
ATOM 775 C C . GLU A 1 103 ? 0.696 -11.906 -2.012 1.00 98.56 103 GLU A C 1
ATOM 777 O O . GLU A 1 103 ? 1.681 -11.166 -1.912 1.00 98.56 103 GLU A O 1
ATOM 782 N N . SER A 1 104 ? -0.195 -11.774 -2.982 1.00 98.50 104 SER A N 1
ATOM 783 C CA . SER A 1 104 ? -0.072 -10.849 -4.097 1.00 98.50 104 SER A CA 1
ATOM 784 C C . SER A 1 104 ? -1.417 -10.287 -4.536 1.00 98.50 104 SER A C 1
ATOM 786 O O . SER A 1 104 ? -2.480 -10.877 -4.306 1.00 98.50 104 SER A O 1
ATOM 788 N N . PHE A 1 105 ? -1.328 -9.161 -5.236 1.00 98.19 105 PHE A N 1
ATOM 789 C CA . PHE A 1 105 ? -2.393 -8.594 -6.043 1.00 98.19 105 PHE A CA 1
ATOM 790 C C . PHE A 1 105 ? -1.840 -8.162 -7.406 1.00 98.19 105 PHE A C 1
ATO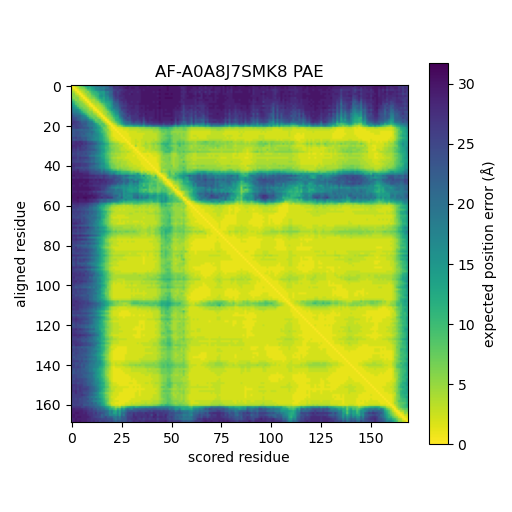M 792 O O . PHE A 1 105 ? -0.642 -7.926 -7.569 1.00 98.19 105 PHE A O 1
ATOM 799 N N . GLU A 1 106 ? -2.732 -8.039 -8.378 1.00 97.94 106 GLU A N 1
ATOM 800 C CA . GLU A 1 106 ? -2.479 -7.553 -9.725 1.00 97.94 106 GLU A CA 1
ATOM 801 C C . GLU A 1 106 ? -3.386 -6.355 -10.000 1.00 97.94 106 GLU A C 1
ATOM 803 O O . GLU A 1 106 ? -4.587 -6.384 -9.720 1.00 97.94 106 GLU A O 1
ATOM 808 N N . VAL A 1 107 ? -2.802 -5.308 -10.576 1.00 95.88 107 VAL A N 1
ATOM 809 C CA . VAL A 1 107 ? -3.504 -4.106 -11.025 1.00 95.88 107 VAL A CA 1
ATOM 810 C C . VAL A 1 107 ? -3.123 -3.803 -12.472 1.00 95.88 107 VAL A C 1
ATOM 812 O O . VAL A 1 107 ? -2.011 -4.090 -12.916 1.00 95.88 107 VAL A O 1
ATOM 815 N N . LYS A 1 108 ? -4.034 -3.168 -13.203 1.00 93.31 108 LYS A N 1
ATOM 816 C CA . LYS A 1 108 ? -3.752 -2.466 -14.456 1.00 93.31 108 LYS A CA 1
ATOM 817 C C . LYS A 1 108 ? -3.688 -0.980 -14.168 1.00 93.31 108 LYS A C 1
ATOM 819 O O . LYS A 1 108 ? -4.534 -0.467 -13.451 1.00 93.31 108 LYS A O 1
ATOM 824 N N . GLY A 1 109 ? -2.744 -0.278 -14.769 1.00 87.69 109 GLY A N 1
ATOM 825 C CA . GLY A 1 109 ? -2.763 1.174 -14.752 1.00 87.69 109 GLY A CA 1
ATOM 826 C C . GLY A 1 109 ? -1.740 1.774 -15.691 1.00 87.69 109 GLY A C 1
ATOM 827 O O . GLY A 1 109 ? -0.782 1.106 -16.081 1.00 87.69 109 GLY A O 1
ATOM 828 N N . ILE A 1 110 ? -1.973 3.027 -16.078 1.00 79.50 110 ILE A N 1
ATOM 829 C CA . ILE A 1 110 ? -1.016 3.791 -16.891 1.00 79.50 110 ILE A CA 1
ATOM 830 C C . ILE A 1 110 ? 0.235 4.074 -16.053 1.00 79.50 110 ILE A C 1
ATOM 832 O O . ILE A 1 110 ? 1.353 3.880 -16.527 1.00 79.50 110 ILE A O 1
ATOM 836 N N . THR A 1 111 ? 0.024 4.451 -14.788 1.00 82.12 111 THR A N 1
ATOM 837 C CA . THR A 1 111 ? 1.077 4.724 -13.814 1.00 82.12 111 THR A CA 1
ATOM 838 C C . THR A 1 111 ? 0.699 4.116 -12.463 1.00 82.12 111 THR A C 1
ATOM 840 O O . THR A 1 111 ? -0.389 4.376 -11.962 1.00 82.12 111 THR A O 1
ATOM 843 N N . VAL A 1 112 ? 1.598 3.328 -11.863 1.00 89.75 112 VAL A N 1
ATOM 844 C CA . VAL A 1 112 ? 1.532 2.893 -10.461 1.00 89.75 112 VAL A CA 1
ATOM 845 C C . VAL A 1 112 ? 2.784 3.409 -9.757 1.00 89.75 112 VAL A C 1
ATOM 847 O O . VAL A 1 112 ? 3.866 2.854 -9.925 1.00 89.75 112 VAL A O 1
ATOM 850 N N . ASN A 1 113 ? 2.649 4.508 -9.024 1.00 91.75 113 ASN A N 1
ATOM 851 C CA . ASN A 1 113 ? 3.773 5.222 -8.408 1.00 91.75 113 ASN A CA 1
ATOM 852 C C . ASN A 1 113 ? 3.510 5.621 -6.953 1.00 91.75 113 ASN A C 1
ATOM 854 O O . ASN A 1 113 ? 4.280 6.390 -6.380 1.00 91.75 113 ASN A O 1
ATOM 858 N N . VAL A 1 114 ? 2.415 5.142 -6.365 1.00 92.69 114 VAL A N 1
ATOM 859 C CA . VAL A 1 114 ? 2.009 5.517 -5.017 1.00 92.69 114 VAL A CA 1
ATOM 860 C C . VAL A 1 114 ? 1.196 4.413 -4.350 1.00 92.69 114 VAL A C 1
ATOM 862 O O . VAL A 1 114 ? 0.449 3.689 -5.009 1.00 92.69 114 VAL A O 1
ATOM 865 N N . ILE A 1 115 ? 1.375 4.250 -3.040 1.00 94.50 115 ILE A N 1
ATOM 866 C CA . ILE A 1 115 ? 0.638 3.287 -2.221 1.00 94.50 115 ILE A CA 1
ATOM 867 C C . ILE A 1 115 ? 0.422 3.820 -0.804 1.00 94.50 115 ILE A C 1
ATOM 869 O O . ILE A 1 115 ? 1.306 4.444 -0.219 1.00 94.50 115 ILE A O 1
ATOM 873 N N . TYR A 1 116 ? -0.735 3.507 -0.225 1.00 95.38 116 TYR A N 1
ATOM 874 C CA . TYR A 1 116 ? -0.996 3.648 1.205 1.00 95.38 116 TYR A CA 1
ATOM 875 C C . TYR A 1 116 ? -0.826 2.280 1.860 1.00 95.38 116 TYR A C 1
ATOM 877 O O . TYR A 1 116 ? -1.681 1.405 1.749 1.00 95.38 116 TYR A O 1
ATOM 885 N N . ASN A 1 117 ? 0.324 2.061 2.492 1.00 96.75 117 ASN A N 1
ATOM 886 C CA . ASN A 1 117 ? 0.689 0.742 2.997 1.00 96.75 117 ASN A CA 1
ATOM 887 C C . ASN A 1 117 ? -0.026 0.402 4.316 1.00 96.75 117 ASN A C 1
ATOM 889 O O . ASN A 1 117 ? -0.064 1.214 5.249 1.00 96.75 117 ASN A O 1
ATOM 893 N N . GLY A 1 118 ? -0.519 -0.834 4.417 1.00 96.62 118 GLY A N 1
ATOM 894 C CA . GLY A 1 118 ? -1.202 -1.366 5.596 1.00 96.62 118 GLY A CA 1
ATOM 895 C C . GLY A 1 118 ? -2.629 -0.843 5.788 1.00 96.62 118 GLY A C 1
ATOM 896 O O . GLY A 1 118 ? -3.129 -0.007 5.042 1.00 96.62 118 GLY A O 1
ATOM 897 N N . TYR A 1 119 ? -3.305 -1.334 6.829 1.00 96.94 119 TYR A N 1
ATOM 898 C CA . TYR A 1 119 ? -4.704 -0.984 7.077 1.00 96.94 119 TYR A CA 1
ATOM 899 C C . TYR A 1 119 ? -4.857 0.327 7.867 1.00 96.94 119 TYR A C 1
ATOM 901 O O . TYR A 1 119 ? -4.977 0.320 9.097 1.00 96.94 119 TYR A O 1
ATOM 909 N N . GLN A 1 120 ? -4.885 1.465 7.167 1.00 96.31 120 GLN A N 1
ATOM 910 C CA . GLN A 1 120 ? -4.772 2.793 7.787 1.00 96.31 120 GLN A CA 1
ATOM 911 C C . GLN A 1 120 ? -6.061 3.350 8.416 1.00 96.31 120 GLN A C 1
ATOM 913 O O . GLN A 1 120 ? -6.063 4.479 8.887 1.00 96.31 120 GLN A O 1
ATOM 918 N N . SER A 1 121 ? -7.138 2.569 8.553 1.00 94.81 121 SER A N 1
ATOM 919 C CA . SER A 1 121 ? -8.405 3.020 9.177 1.00 94.81 121 SER A CA 1
ATOM 920 C C . SER A 1 121 ? -8.294 3.659 10.573 1.00 94.81 121 SER A C 1
ATOM 922 O O . SER A 1 121 ? -9.213 4.344 11.012 1.00 94.81 121 SER A O 1
ATOM 924 N N . SER A 1 122 ? -7.217 3.381 11.307 1.00 96.06 122 SER A N 1
ATOM 925 C CA . SER A 1 122 ? -6.803 4.112 12.507 1.00 96.06 122 SER A CA 1
ATOM 926 C C . SER A 1 122 ? -5.331 3.803 12.804 1.00 96.06 122 SER A C 1
ATOM 928 O O . SER A 1 122 ? -4.865 2.726 12.414 1.00 96.06 122 SER A O 1
ATOM 930 N N . PRO A 1 123 ? -4.625 4.636 13.593 1.00 96.88 123 PRO A N 1
ATOM 931 C CA . PRO A 1 123 ? -3.268 4.324 14.053 1.00 96.88 123 PRO A CA 1
ATOM 932 C C . PRO A 1 123 ? -3.175 2.963 14.754 1.00 96.88 123 PRO A C 1
ATOM 934 O O . PRO A 1 123 ? -2.220 2.208 14.580 1.00 96.88 123 PRO A O 1
ATOM 937 N N . LYS A 1 124 ? -4.219 2.603 15.514 1.00 97.12 124 LYS A N 1
ATOM 938 C CA . LYS A 1 124 ? -4.329 1.307 16.189 1.00 97.12 124 LYS A CA 1
ATOM 939 C C . LYS A 1 124 ? -4.370 0.148 15.191 1.00 97.12 124 LYS A C 1
ATOM 941 O O . LYS A 1 124 ? -3.647 -0.830 15.368 1.00 97.12 124 LYS A O 1
ATOM 946 N N . ASN A 1 125 ? -5.213 0.246 14.165 1.00 96.00 125 ASN A N 1
ATOM 947 C CA . ASN A 1 125 ? -5.349 -0.813 13.165 1.00 96.00 125 ASN A CA 1
ATOM 948 C C . ASN A 1 125 ? -4.085 -0.936 12.315 1.00 96.00 125 ASN A C 1
ATOM 950 O O . ASN A 1 125 ? -3.619 -2.052 12.114 1.00 96.00 125 ASN A O 1
ATOM 954 N N . TRP A 1 126 ? -3.487 0.179 11.904 1.00 97.69 126 TRP A N 1
ATOM 955 C CA . TRP A 1 126 ? -2.237 0.165 11.151 1.00 97.69 126 TRP A CA 1
ATOM 956 C C . TRP A 1 126 ? -1.081 -0.462 11.948 1.00 97.69 126 TRP A C 1
ATOM 958 O O . TRP A 1 126 ? -0.305 -1.252 11.416 1.00 97.69 126 TRP A O 1
ATOM 968 N N . LYS A 1 127 ? -1.001 -0.174 13.254 1.00 97.06 127 LYS A N 1
ATOM 969 C CA . LYS A 1 127 ? 0.039 -0.716 14.139 1.00 97.06 127 LYS A CA 1
ATOM 970 C C . LYS A 1 127 ? -0.124 -2.208 14.433 1.00 97.06 127 LYS A C 1
ATOM 972 O O . LYS A 1 127 ? 0.881 -2.908 14.538 1.00 97.06 127 LYS A O 1
ATOM 977 N N . TYR A 1 128 ? -1.355 -2.676 14.644 1.00 96.31 128 TYR A N 1
ATOM 978 C CA . TYR A 1 128 ? -1.624 -4.051 15.086 1.00 96.31 128 TYR A CA 1
ATOM 979 C C . TYR A 1 128 ? -1.895 -5.046 13.958 1.00 96.31 128 TYR A C 1
ATOM 981 O O . TYR A 1 128 ? -2.029 -6.235 14.236 1.00 96.31 128 TYR A O 1
ATOM 989 N N . ASN A 1 129 ? -1.958 -4.587 12.710 1.00 95.81 129 ASN A N 1
ATOM 990 C CA . ASN A 1 129 ? -2.006 -5.459 11.544 1.00 95.81 129 ASN A CA 1
ATOM 991 C C . ASN A 1 129 ? -0.664 -5.428 10.811 1.00 95.81 129 ASN A C 1
ATOM 993 O O . ASN A 1 129 ? 0.105 -4.469 10.914 1.00 95.81 129 ASN A O 1
ATOM 997 N N . SER A 1 130 ? -0.390 -6.501 10.075 1.00 96.44 130 SER A N 1
ATOM 998 C CA . SER A 1 130 ? 0.772 -6.572 9.198 1.00 96.44 130 SER A CA 1
ATOM 999 C C . SER A 1 130 ? 0.688 -5.499 8.111 1.00 96.44 130 SER A C 1
ATOM 1001 O O . SER A 1 130 ? -0.392 -5.073 7.701 1.00 96.44 130 SER A O 1
ATOM 1003 N N . ARG A 1 131 ? 1.853 -5.068 7.638 1.00 97.00 131 ARG A N 1
ATOM 1004 C CA . ARG A 1 131 ? 2.016 -4.158 6.503 1.00 97.00 131 ARG A CA 1
ATOM 1005 C C . ARG A 1 131 ? 3.232 -4.587 5.708 1.00 97.00 131 ARG A C 1
ATOM 1007 O O . ARG A 1 131 ? 4.136 -5.235 6.245 1.00 97.00 131 ARG A O 1
ATOM 1014 N N . VAL A 1 132 ? 3.239 -4.271 4.423 1.00 98.19 132 VAL A N 1
ATOM 1015 C CA . VAL A 1 132 ? 4.249 -4.813 3.523 1.00 98.19 132 VAL A CA 1
ATOM 1016 C C . VAL A 1 132 ? 5.565 -4.088 3.747 1.00 98.19 132 VAL A C 1
ATOM 1018 O O . VAL A 1 132 ? 5.631 -2.871 3.654 1.00 98.19 132 VAL A O 1
ATOM 1021 N N . LYS A 1 133 ? 6.634 -4.835 4.024 1.00 98.38 133 LYS A N 1
ATOM 1022 C CA . LYS A 1 133 ? 7.990 -4.272 4.076 1.00 98.38 133 LYS A CA 1
ATOM 1023 C C . LYS A 1 133 ? 8.614 -4.173 2.684 1.00 98.38 133 LYS A C 1
ATOM 1025 O O . LYS A 1 133 ? 9.281 -3.195 2.370 1.00 98.38 133 LYS A O 1
ATOM 1030 N N . ARG A 1 134 ? 8.421 -5.220 1.877 1.00 98.56 134 ARG A N 1
ATOM 1031 C CA . ARG A 1 134 ? 9.012 -5.367 0.548 1.00 98.56 134 ARG A CA 1
ATOM 1032 C C . ARG A 1 134 ? 8.070 -6.116 -0.380 1.00 98.56 134 ARG A C 1
ATOM 1034 O O . ARG A 1 134 ? 7.658 -7.228 -0.055 1.00 98.56 134 ARG A O 1
ATOM 1041 N N . PHE A 1 135 ? 7.834 -5.563 -1.561 1.00 98.56 135 PHE A N 1
ATOM 1042 C CA . PHE A 1 135 ? 7.270 -6.290 -2.693 1.00 98.56 135 PHE A CA 1
ATOM 1043 C C . PHE A 1 135 ? 8.373 -6.808 -3.615 1.00 98.56 135 PHE A C 1
ATOM 1045 O O . PHE A 1 135 ? 9.438 -6.203 -3.745 1.00 98.56 135 PHE A O 1
ATOM 1052 N N . LYS A 1 136 ? 8.087 -7.906 -4.314 1.00 98.19 136 LYS A N 1
ATOM 1053 C CA . LYS A 1 136 ? 8.747 -8.234 -5.578 1.00 98.19 136 LYS A CA 1
ATOM 1054 C C . LYS A 1 136 ? 7.774 -7.872 -6.692 1.00 98.19 136 LYS A C 1
ATOM 1056 O O . LYS A 1 136 ? 6.694 -8.452 -6.763 1.00 98.19 136 LYS A O 1
ATOM 1061 N N . VAL A 1 137 ? 8.137 -6.895 -7.511 1.00 97.38 137 VAL A N 1
ATOM 1062 C CA . VAL A 1 137 ? 7.231 -6.314 -8.503 1.00 97.38 137 VAL A CA 1
ATOM 1063 C C . VAL A 1 137 ? 7.416 -7.017 -9.836 1.00 97.38 137 VAL A C 1
ATOM 1065 O O . VAL A 1 137 ? 8.546 -7.221 -10.288 1.00 97.38 137 VAL A O 1
ATOM 1068 N N . TYR A 1 138 ? 6.296 -7.364 -10.465 1.00 95.75 138 TYR A N 1
ATOM 1069 C CA . TYR A 1 138 ? 6.257 -7.967 -11.789 1.00 95.75 138 TYR A CA 1
ATOM 1070 C C . TYR A 1 138 ? 5.530 -7.048 -12.767 1.00 95.75 138 TYR A C 1
ATOM 1072 O O . TYR A 1 138 ? 4.552 -6.395 -12.407 1.00 95.75 138 TYR A O 1
ATOM 1080 N N . ARG A 1 139 ? 5.977 -7.039 -14.021 1.00 93.12 139 ARG A N 1
ATOM 1081 C CA . ARG A 1 139 ? 5.298 -6.382 -15.137 1.00 93.12 139 ARG A CA 1
ATOM 1082 C C . ARG A 1 139 ? 5.216 -7.360 -16.298 1.00 93.12 139 ARG A C 1
ATOM 1084 O O . ARG A 1 139 ? 6.233 -7.880 -16.736 1.00 93.12 139 ARG A O 1
ATOM 1091 N N . HIS A 1 140 ? 3.999 -7.635 -16.768 1.00 90.38 140 HIS A N 1
ATOM 1092 C CA . HIS A 1 140 ? 3.740 -8.627 -17.824 1.00 90.38 140 HIS A CA 1
ATOM 1093 C C . HIS A 1 140 ? 4.388 -10.004 -17.550 1.00 90.38 140 HIS A C 1
ATOM 1095 O O . HIS A 1 140 ? 4.886 -10.659 -18.460 1.00 90.38 140 HIS A O 1
ATOM 1101 N N . GLY A 1 141 ? 4.402 -10.431 -16.283 1.00 90.75 141 GLY A N 1
ATOM 1102 C CA . GLY A 1 141 ? 4.987 -11.707 -15.854 1.00 90.75 141 GLY A CA 1
ATOM 1103 C C . GLY A 1 141 ? 6.500 -11.689 -15.600 1.00 90.75 141 GLY A C 1
ATOM 1104 O O . GLY A 1 141 ? 7.022 -12.649 -15.038 1.00 90.75 141 GLY A O 1
ATOM 1105 N N . GLU A 1 142 ? 7.207 -10.607 -15.928 1.00 93.19 142 GLU A N 1
ATOM 1106 C CA . GLU A 1 142 ? 8.642 -10.467 -15.669 1.00 93.19 142 GLU A CA 1
ATOM 1107 C C . GLU A 1 142 ? 8.896 -9.705 -14.364 1.00 93.19 142 GLU A C 1
ATOM 1109 O O . GLU A 1 142 ? 8.279 -8.671 -14.113 1.00 93.19 142 GLU A O 1
ATOM 1114 N N . ALA A 1 143 ? 9.803 -10.204 -13.520 1.00 95.75 143 ALA A N 1
ATOM 1115 C CA . ALA A 1 143 ? 10.202 -9.494 -12.309 1.00 95.75 143 ALA A CA 1
ATOM 1116 C C . ALA A 1 143 ? 11.078 -8.289 -12.674 1.00 95.75 143 ALA A C 1
ATOM 1118 O O . ALA A 1 143 ? 12.108 -8.466 -13.317 1.00 95.75 143 ALA A O 1
ATOM 1119 N N . ILE A 1 144 ? 10.705 -7.090 -12.221 1.00 95.31 144 ILE A N 1
ATOM 1120 C CA . ILE A 1 144 ? 11.395 -5.844 -12.599 1.00 95.31 144 ILE A CA 1
ATOM 1121 C C . ILE A 1 144 ? 12.171 -5.194 -11.450 1.00 95.31 144 ILE A C 1
ATOM 1123 O O . ILE A 1 144 ? 13.176 -4.534 -11.696 1.00 95.31 144 ILE A O 1
ATOM 1127 N N . CYS A 1 145 ? 11.743 -5.373 -10.198 1.00 97.31 145 CYS A N 1
ATOM 1128 C CA . CYS A 1 145 ? 12.451 -4.862 -9.024 1.00 97.31 145 CYS A CA 1
ATOM 1129 C C . CYS A 1 145 ? 11.978 -5.524 -7.725 1.00 97.31 145 CYS A C 1
ATOM 1131 O O . CYS A 1 145 ? 10.958 -6.220 -7.677 1.00 97.31 145 CYS A O 1
ATOM 1133 N N . TYR A 1 146 ? 12.713 -5.250 -6.652 1.00 98.44 146 TYR A N 1
ATOM 1134 C CA . TYR A 1 146 ? 12.150 -5.221 -5.308 1.00 98.44 146 TYR A CA 1
ATOM 1135 C C . TYR A 1 146 ? 11.745 -3.787 -4.964 1.00 98.44 146 TYR A C 1
ATOM 1137 O O . TYR A 1 146 ? 12.490 -2.860 -5.268 1.00 98.44 146 TYR A O 1
ATOM 1145 N N . LEU A 1 147 ? 10.592 -3.610 -4.326 1.00 98.44 147 LEU A N 1
ATOM 1146 C CA . LEU A 1 147 ? 10.114 -2.316 -3.839 1.00 98.44 147 LEU A CA 1
ATOM 1147 C C . LEU A 1 147 ? 10.042 -2.355 -2.314 1.00 98.44 147 LEU A C 1
ATOM 1149 O O . LEU A 1 147 ? 9.222 -3.088 -1.764 1.00 98.44 147 LEU A O 1
ATOM 1153 N N . ASP A 1 148 ? 10.889 -1.572 -1.655 1.00 98.75 148 ASP A N 1
ATOM 1154 C CA . ASP A 1 148 ? 10.866 -1.349 -0.211 1.00 98.75 148 ASP A CA 1
ATOM 1155 C C . ASP A 1 148 ? 9.923 -0.200 0.127 1.00 98.75 148 ASP A C 1
ATOM 1157 O O . ASP A 1 148 ? 10.024 0.885 -0.448 1.00 98.75 148 ASP A O 1
ATOM 1161 N N . LEU A 1 149 ? 9.017 -0.446 1.069 1.00 98.62 149 LEU A N 1
ATOM 1162 C CA . LEU A 1 149 ? 8.055 0.539 1.554 1.00 98.62 149 LEU A CA 1
ATOM 1163 C C . LEU A 1 149 ? 8.507 1.131 2.889 1.00 98.62 149 LEU A C 1
ATOM 1165 O O . LEU A 1 149 ? 9.213 0.479 3.664 1.00 98.62 149 LEU A O 1
ATOM 1169 N N . THR A 1 150 ? 8.093 2.367 3.162 1.00 98.06 150 THR A N 1
ATOM 1170 C CA . THR A 1 150 ? 8.360 3.012 4.450 1.00 98.06 150 THR A CA 1
ATOM 1171 C C . THR A 1 150 ? 7.456 2.419 5.529 1.00 98.06 150 THR A C 1
ATOM 1173 O O . THR A 1 150 ? 6.360 1.909 5.259 1.00 98.06 150 THR A O 1
ATOM 1176 N N . ASP A 1 151 ? 7.922 2.472 6.777 1.00 97.88 151 ASP A N 1
ATOM 1177 C CA . ASP A 1 151 ? 7.171 1.996 7.939 1.00 97.88 1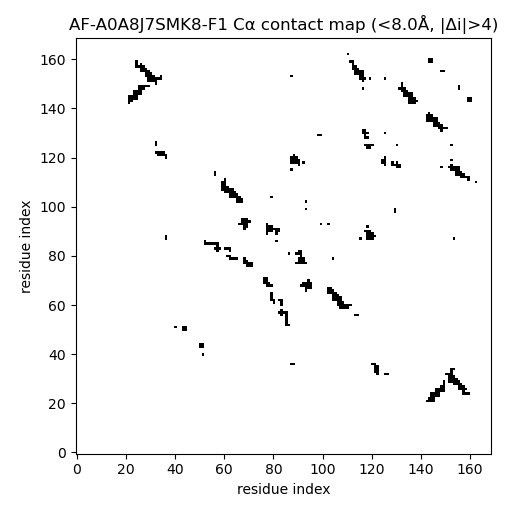51 ASP A CA 1
ATOM 1178 C C . ASP A 1 151 ? 6.256 3.093 8.499 1.00 97.88 151 ASP A C 1
ATOM 1180 O O . ASP A 1 151 ? 6.281 3.395 9.689 1.00 97.88 151 ASP A O 1
ATOM 1184 N N . GLU A 1 152 ? 5.488 3.733 7.618 1.00 97.25 152 GLU A N 1
ATOM 1185 C CA . GLU A 1 152 ? 4.675 4.910 7.929 1.00 97.25 152 GLU A CA 1
ATOM 1186 C C . GLU A 1 152 ? 3.282 4.814 7.285 1.00 97.25 152 GLU A C 1
ATOM 1188 O O . GLU A 1 152 ? 3.079 4.146 6.266 1.00 97.25 152 GLU A O 1
ATOM 1193 N N . MET A 1 153 ? 2.305 5.468 7.914 1.00 96.75 153 MET A N 1
ATOM 1194 C CA . MET A 1 153 ? 1.005 5.776 7.318 1.00 96.75 153 MET A CA 1
ATOM 1195 C C . MET A 1 153 ? 1.166 6.899 6.283 1.00 96.75 153 MET A C 1
ATOM 1197 O O . MET A 1 153 ? 2.207 7.545 6.231 1.00 96.75 153 MET A O 1
ATOM 1201 N N . GLY A 1 154 ? 0.124 7.180 5.502 1.00 94.44 154 GLY A N 1
ATOM 1202 C CA . GLY A 1 154 ? 0.165 8.209 4.461 1.00 94.44 154 GLY A CA 1
ATOM 1203 C C . GLY A 1 154 ? 0.574 7.656 3.102 1.00 94.44 154 GLY A C 1
ATOM 1204 O O . GLY A 1 154 ? 0.780 6.446 2.939 1.00 94.44 154 GLY A O 1
ATOM 1205 N N . ALA A 1 155 ? 0.641 8.559 2.128 1.00 93.88 155 ALA A N 1
ATOM 1206 C CA . ALA A 1 155 ? 1.013 8.244 0.758 1.00 93.88 155 ALA A CA 1
ATOM 1207 C C . ALA A 1 155 ? 2.519 7.978 0.664 1.00 93.88 155 ALA A C 1
ATOM 1209 O O . ALA A 1 155 ? 3.336 8.808 1.069 1.00 93.88 155 ALA A O 1
ATOM 1210 N N . GLN A 1 156 ? 2.888 6.837 0.088 1.00 95.81 156 GLN A N 1
ATOM 1211 C CA . GLN A 1 156 ? 4.276 6.477 -0.182 1.00 95.81 156 GLN A CA 1
ATOM 1212 C C . GLN A 1 156 ? 4.506 6.410 -1.687 1.00 95.81 156 GLN A C 1
ATOM 1214 O O . GLN A 1 156 ? 3.877 5.611 -2.377 1.00 95.81 156 GLN A O 1
ATOM 1219 N N . TYR A 1 157 ? 5.425 7.225 -2.185 1.00 94.69 157 TYR A N 1
ATOM 1220 C CA . TYR A 1 157 ? 5.695 7.427 -3.603 1.00 94.69 157 TYR A CA 1
ATOM 1221 C C . TYR A 1 157 ? 6.942 6.669 -4.048 1.00 94.69 157 TYR A C 1
ATOM 1223 O O . TYR A 1 157 ? 7.942 6.614 -3.332 1.00 94.69 157 TYR A O 1
ATOM 1231 N N . PHE A 1 158 ? 6.914 6.109 -5.250 1.00 94.81 158 PHE A N 1
ATOM 1232 C CA . PHE A 1 158 ? 8.020 5.346 -5.821 1.00 94.81 158 PHE A CA 1
ATOM 1233 C C . PHE A 1 158 ? 8.000 5.402 -7.348 1.00 94.81 158 PHE A C 1
ATOM 1235 O O . PHE A 1 158 ? 6.967 5.628 -7.968 1.00 94.81 158 PHE A O 1
ATOM 1242 N N . GLU A 1 159 ? 9.146 5.130 -7.965 1.00 93.44 159 GLU A N 1
ATOM 1243 C CA . GLU A 1 159 ? 9.273 5.023 -9.418 1.00 93.44 159 GLU A CA 1
ATOM 1244 C C . GLU A 1 159 ? 9.674 3.596 -9.781 1.00 93.44 159 GLU A C 1
ATOM 1246 O O . GLU A 1 159 ? 10.756 3.127 -9.421 1.00 93.44 159 GLU A O 1
ATOM 1251 N N . LEU A 1 160 ? 8.788 2.874 -10.470 1.00 92.25 160 LEU A N 1
ATOM 1252 C CA . LEU A 1 160 ? 9.103 1.527 -10.937 1.00 92.25 160 LEU A CA 1
ATOM 1253 C C . LEU A 1 160 ? 10.002 1.595 -12.185 1.00 92.25 160 LEU A C 1
ATOM 1255 O O . LEU A 1 160 ? 9.808 2.472 -13.036 1.00 92.25 160 LEU A O 1
ATOM 1259 N N . PRO A 1 161 ? 10.950 0.654 -12.358 1.00 90.62 161 PRO A N 1
ATOM 1260 C CA . PRO A 1 161 ? 11.776 0.600 -13.556 1.00 90.62 161 PRO A CA 1
ATOM 1261 C C . PRO A 1 161 ? 10.936 0.546 -14.832 1.00 90.62 161 PRO A C 1
ATOM 1263 O O . PRO A 1 161 ? 9.889 -0.104 -14.889 1.00 90.62 161 PRO A O 1
ATOM 1266 N N . HIS A 1 162 ? 11.427 1.205 -15.880 1.00 76.44 162 HIS A N 1
ATOM 1267 C CA . HIS A 1 162 ? 10.774 1.258 -17.191 1.00 76.44 162 HIS A CA 1
ATOM 1268 C C . HIS A 1 162 ? 9.390 1.932 -17.188 1.00 76.44 162 HIS A C 1
ATOM 1270 O O . HIS A 1 162 ? 8.604 1.731 -18.124 1.00 76.44 162 HIS A O 1
ATOM 1276 N N . HIS A 1 163 ? 9.078 2.748 -16.175 1.00 66.25 163 HIS A N 1
ATOM 1277 C CA . HIS A 1 163 ? 8.061 3.781 -16.334 1.00 66.25 163 HIS A CA 1
ATOM 1278 C C . HIS A 1 163 ? 8.496 4.755 -17.425 1.00 66.25 163 HIS A C 1
ATOM 1280 O O . HIS A 1 163 ? 9.636 5.215 -17.457 1.00 66.25 163 HIS A O 1
ATOM 1286 N N . VAL A 1 164 ? 7.587 5.031 -18.356 1.00 52.91 164 VAL A N 1
ATOM 1287 C CA . VAL A 1 164 ? 7.834 6.010 -19.411 1.00 52.91 164 VAL A CA 1
ATOM 1288 C C . VAL A 1 164 ? 7.786 7.382 -18.749 1.00 52.91 164 VAL A C 1
ATOM 1290 O O . VAL A 1 164 ? 6.717 7.819 -18.329 1.00 52.91 164 VAL A O 1
ATOM 1293 N N . ASN A 1 165 ? 8.936 8.047 -18.634 1.00 48.34 165 ASN A N 1
ATOM 1294 C CA . ASN A 1 165 ? 8.945 9.472 -18.342 1.00 48.34 165 ASN A CA 1
ATOM 1295 C C . ASN A 1 165 ? 8.389 10.189 -19.583 1.00 48.34 165 ASN A C 1
ATOM 1297 O O . ASN A 1 165 ? 8.948 10.085 -20.675 1.00 48.34 165 ASN A O 1
ATOM 1301 N N . TRP A 1 166 ? 7.240 10.838 -19.436 1.00 49.59 166 TRP A N 1
ATOM 1302 C CA . TRP A 1 166 ? 6.591 11.573 -20.519 1.00 49.59 166 TRP A CA 1
ATOM 1303 C C . TRP A 1 166 ? 7.191 12.976 -20.714 1.00 49.59 166 TRP A C 1
ATOM 1305 O O . TRP A 1 166 ? 6.869 13.624 -21.702 1.00 49.59 166 TRP A O 1
ATOM 1315 N N . GLU A 1 167 ? 8.097 13.412 -19.833 1.00 48.81 167 GLU A N 1
ATOM 1316 C CA . GLU A 1 167 ? 8.841 14.674 -19.940 1.00 48.81 167 GLU A CA 1
ATOM 1317 C C . GLU A 1 167 ? 10.139 14.552 -20.759 1.00 48.81 167 GLU A C 1
ATOM 1319 O O . GLU A 1 167 ? 10.774 15.559 -21.061 1.00 48.81 167 GLU A O 1
ATOM 1324 N N . THR A 1 168 ? 10.561 13.337 -21.134 1.00 42.47 168 THR A N 1
ATOM 1325 C CA . THR A 1 168 ? 11.782 13.100 -21.933 1.00 42.47 168 THR A CA 1
ATOM 1326 C C . THR A 1 168 ? 11.512 12.641 -23.370 1.00 42.47 168 THR A C 1
ATOM 1328 O O . THR A 1 168 ? 12.383 12.027 -23.993 1.00 42.47 168 THR A O 1
ATOM 1331 N N . LYS A 1 169 ? 10.332 12.948 -23.923 1.00 37.72 169 LYS A N 1
ATOM 1332 C CA . LYS A 1 169 ? 10.041 12.819 -25.360 1.00 37.72 169 LYS A CA 1
ATOM 1333 C C . LYS A 1 169 ? 9.899 14.169 -26.042 1.00 37.72 169 LYS A C 1
ATOM 1335 O O . LYS A 1 169 ? 9.245 15.051 -25.453 1.00 37.72 169 LYS A O 1
#

Secondary structure (DSSP, 8-state):
-------------------PPPPEEE-EE---S---HHHHHHHHTTSSSS-TTTTSTTTTEEEEEES--PPPBTTB---GGGGSSS-TT------SSSS-TT--EEEEES---EEE-S-TTSHHHHHHS---SEEEEEETTEEEEEEEPPSSSSEEE---TT---TT--

Foldseek 3Di:
DDDDDDDDDDDPPPPPPPPPDAAEWEWDDFPFLFDDVVVVQVVCVVDPDPGDQPPPQQVFKAWDDWPAFACADDPAGQDRCQFRPSDLQHHRDGNDPDQCVPIDTDIDGLDRWKGFWANVNGSVRRVPHHTDQWDQDDDPRHGRHIYGYDSHGDMIGIDTPPNDPPVVD

pLDDT: mean 84.8, std 17.58, range [37.72, 98.75]

Radius of gyration: 23.73 Å; Cα contacts (8 Å, |Δi|>4): 271; chains: 1; bounding box: 76×70×53 Å

Sequence (169 aa):
MNFKLILGTLFLFIFCTSQAQLPVVVAKGGDGTTIDWRSIQEKEKAIDGPGFFHNDCAQGVSPVHASSTLKGQGSKNYNIENLSDNNPMTAWVEGVKGYGIGESFEVKGITVNVIYNGYQSSPKNWKYNSRVKRFKVYRHGEAICYLDLTDEMGAQYFELPHHVNWETK

Solvent-accessible surface area (backbone atoms only — not comparable to full-atom values): 10518 Å² total; per-residue (Å²): 138,86,86,81,84,80,84,78,82,80,80,80,79,80,79,78,75,75,74,78,76,70,49,77,40,67,39,44,68,38,68,45,69,69,54,55,64,64,66,52,44,61,60,42,68,74,50,96,67,91,52,80,46,59,89,42,89,26,71,63,44,43,67,74,49,55,77,50,52,28,78,59,60,90,95,44,68,18,47,59,63,36,72,42,64,50,43,67,59,43,29,52,38,64,52,64,86,81,80,54,83,89,65,51,73,43,69,47,52,91,64,80,43,58,45,65,59,34,42,42,63,31,39,68,48,35,68,77,42,70,60,67,57,64,46,78,40,66,57,99,86,41,80,61,28,33,40,35,47,55,98,29,34,48,61,27,35,42,77,56,82,88,62,82,66,78,88,80,112

Mean predicted aligned error: 9.33 Å